Protein AF-A0A6G8AJI9-F1 (afdb_monomer_lite)

Secondary structure (DSSP, 8-state):
-PPPPPPP------HHHHHHHHHHHHHHHHHHHHHHHHHHH-SS-----TTT-HHHHHHHTS-S-------TTSPPPPHHHHIIIIIHHHHTTTGGGPPPTT-HHHHHHHHTT-HHHHHHHHHH-BTTBPP-TTSSS-HHHHHHHHHHHHHHTT--PPPPPPPP-

Foldseek 3Di:
DDDDDDDDDDDDDDPVNVVVVVVCVVVVVVVVVVVVCCVVVVDPPPPPCVPDDVVVVVVVPPPPDDDDDDDPPPPQDALVVCCVPPVCVCQCVCPPVNPHQQALVSLVVVCVVPLVVQLVCQQPPDDPGHHPDPHPHHSLSSSSVSCNRSVSNPDDDDRDDDPDD

pLDDT: mean 81.68, std 16.29, range [46.53, 97.94]

Sequence (165 aa):
MTAPQQQPNHPGKSPQQVLVTGFFALLIPLLAVAALANSFFGGPAYEKDNATSAKAKAVRLQKVGTVELRDANRPLSTGEQVFKAQCSACHATGAAGSPKLGDAAAWGPRIATGFEALVHSALKGKGAMAPQGGGNFNDTEVARGVAYMANAAGAKFAEPEPPAK

Radius of gyration: 42.58 Å; chains: 1; bounding box: 86×44×121 Å

Structure (mmCIF, N/CA/C/O backbone):
data_AF-A0A6G8AJI9-F1
#
_entry.id   AF-A0A6G8AJI9-F1
#
loop_
_atom_site.group_PDB
_atom_site.id
_atom_site.type_symbol
_atom_site.label_atom_id
_atom_site.label_alt_id
_atom_site.label_comp_id
_atom_site.label_asym_id
_atom_site.label_entity_id
_atom_site.label_seq_id
_atom_site.pdbx_PDB_ins_code
_atom_site.Cartn_x
_atom_site.Cartn_y
_atom_site.Cartn_z
_atom_site.occupancy
_atom_site.B_iso_or_equiv
_atom_site.auth_seq_id
_atom_site.auth_comp_id
_atom_site.auth_asym_id
_atom_site.auth_atom_id
_atom_site.pdbx_PDB_model_num
ATOM 1 N N . MET A 1 1 ? 70.169 -26.982 -102.231 1.00 46.53 1 MET A N 1
ATOM 2 C CA . MET A 1 1 ? 70.711 -25.635 -101.954 1.00 46.53 1 MET A CA 1
ATOM 3 C C . MET A 1 1 ? 69.644 -24.892 -101.171 1.00 46.53 1 MET A C 1
ATOM 5 O O . MET A 1 1 ? 68.531 -24.754 -101.656 1.00 46.53 1 MET A O 1
ATOM 9 N N . THR A 1 2 ? 69.928 -24.619 -99.905 1.00 50.28 2 THR A N 1
ATOM 10 C CA . THR A 1 2 ? 68.987 -24.226 -98.846 1.00 50.28 2 THR A CA 1
ATOM 11 C C . THR A 1 2 ? 68.625 -22.740 -98.942 1.00 50.28 2 THR A C 1
ATOM 13 O O . THR A 1 2 ? 69.504 -21.910 -99.151 1.00 50.28 2 THR A O 1
ATOM 16 N N . ALA A 1 3 ? 67.338 -22.407 -98.799 1.00 54.81 3 ALA A N 1
ATOM 17 C CA . ALA A 1 3 ? 66.828 -21.032 -98.822 1.00 54.81 3 ALA A CA 1
ATOM 18 C C . ALA A 1 3 ? 67.213 -20.247 -97.544 1.00 54.81 3 ALA A C 1
ATOM 20 O O . ALA A 1 3 ? 67.298 -20.854 -96.472 1.00 54.81 3 ALA A O 1
ATOM 21 N N . PRO A 1 4 ? 67.420 -18.916 -97.618 1.00 57.34 4 PRO A N 1
ATOM 22 C CA . PRO A 1 4 ? 67.761 -18.101 -96.456 1.00 57.34 4 PRO A CA 1
ATOM 23 C C . PRO A 1 4 ? 66.531 -17.869 -95.566 1.00 57.34 4 PRO A C 1
ATOM 25 O O . PRO A 1 4 ? 65.470 -17.462 -96.032 1.00 57.34 4 PRO A O 1
ATOM 28 N N . GLN A 1 5 ? 66.682 -18.139 -94.269 1.00 54.72 5 GLN A N 1
ATOM 29 C CA . GLN A 1 5 ? 65.671 -17.886 -93.241 1.00 54.72 5 GLN A CA 1
ATOM 30 C C . GLN A 1 5 ? 65.644 -16.391 -92.891 1.00 54.72 5 GLN A C 1
ATOM 32 O O . GLN A 1 5 ? 66.660 -15.814 -92.507 1.00 54.72 5 GLN A O 1
ATOM 37 N N . GLN A 1 6 ? 64.473 -15.772 -93.017 1.00 57.91 6 GLN A N 1
ATOM 38 C CA . GLN A 1 6 ? 64.218 -14.371 -92.692 1.00 57.91 6 GLN A CA 1
ATOM 39 C C . GLN A 1 6 ? 63.918 -14.251 -91.188 1.00 57.91 6 GLN A C 1
ATOM 41 O O . GLN A 1 6 ? 62.968 -14.857 -90.695 1.00 57.91 6 GLN A O 1
ATOM 46 N N . GLN A 1 7 ? 64.730 -13.497 -90.441 1.00 59.22 7 GLN A N 1
ATOM 47 C CA . GLN A 1 7 ? 64.473 -13.221 -89.021 1.00 59.22 7 GLN A CA 1
ATOM 48 C C . GLN A 1 7 ? 63.262 -12.277 -88.866 1.00 59.22 7 GLN A C 1
ATOM 50 O O . GLN A 1 7 ? 63.211 -11.249 -89.548 1.00 59.22 7 GLN A O 1
ATOM 55 N N . PRO A 1 8 ? 62.292 -12.569 -87.978 1.00 52.12 8 PRO A N 1
ATOM 56 C CA . PRO A 1 8 ? 61.195 -11.651 -87.700 1.00 52.12 8 PRO A CA 1
ATOM 57 C C . PRO A 1 8 ? 61.694 -10.443 -86.892 1.00 52.12 8 PRO A C 1
ATOM 59 O O . PRO A 1 8 ? 62.214 -10.574 -85.786 1.00 52.12 8 PRO A O 1
ATOM 62 N N . ASN A 1 9 ? 61.517 -9.248 -87.457 1.00 56.75 9 ASN A N 1
ATOM 63 C CA . ASN A 1 9 ? 61.778 -7.973 -86.795 1.00 56.75 9 ASN A CA 1
ATOM 64 C C . ASN A 1 9 ? 60.761 -7.750 -85.665 1.00 56.75 9 ASN A C 1
ATOM 66 O O . ASN A 1 9 ? 59.580 -7.517 -85.929 1.00 56.75 9 ASN A O 1
ATOM 70 N N . HIS A 1 10 ? 61.205 -7.775 -84.407 1.00 58.59 10 HIS A N 1
ATOM 71 C CA . HIS A 1 10 ? 60.404 -7.264 -83.296 1.00 58.59 10 HIS A CA 1
ATOM 72 C C . HIS A 1 10 ? 60.594 -5.742 -83.186 1.00 58.59 10 HIS A C 1
ATOM 74 O O . HIS A 1 10 ? 61.736 -5.285 -83.117 1.00 58.59 10 HIS A O 1
ATOM 80 N N . PRO A 1 11 ? 59.517 -4.935 -83.142 1.00 62.84 11 PRO A N 1
ATOM 81 C CA . PRO A 1 11 ? 59.633 -3.502 -82.901 1.00 62.84 11 PRO A CA 1
ATOM 82 C C . PRO A 1 11 ? 60.207 -3.275 -81.495 1.00 62.84 11 PRO A C 1
ATOM 84 O O . PRO A 1 11 ? 59.582 -3.614 -80.487 1.00 62.84 11 PRO A O 1
ATOM 87 N N . GLY A 1 12 ? 61.431 -2.745 -81.433 1.00 58.50 12 GLY A N 1
ATOM 88 C CA . GLY A 1 12 ? 62.151 -2.483 -80.192 1.00 58.50 12 GLY A CA 1
ATOM 89 C C . GLY A 1 12 ? 61.436 -1.425 -79.357 1.00 58.50 12 GLY A C 1
ATOM 90 O O . GLY A 1 12 ? 61.497 -0.236 -79.660 1.00 58.50 12 GLY A O 1
ATOM 91 N N . LYS A 1 13 ? 60.750 -1.852 -78.294 1.00 60.50 13 LYS A N 1
ATOM 92 C CA . LYS A 1 13 ? 60.257 -0.944 -77.250 1.00 60.50 13 LYS A CA 1
ATOM 93 C C . LYS A 1 13 ? 61.467 -0.259 -76.609 1.00 60.50 13 LYS A C 1
ATOM 95 O O . LYS A 1 13 ? 62.436 -0.939 -76.271 1.00 60.50 13 LYS A O 1
ATOM 100 N N . SER A 1 14 ? 61.429 1.066 -76.452 1.00 77.00 14 SER A N 1
ATOM 101 C CA . SER A 1 14 ? 62.565 1.799 -75.882 1.00 77.00 14 SER A CA 1
ATOM 102 C C . SER A 1 14 ? 62.830 1.356 -74.430 1.00 77.00 14 SER A C 1
ATOM 104 O O . SER A 1 14 ? 61.888 0.971 -73.728 1.00 77.00 14 SER A O 1
ATOM 106 N N . PRO A 1 15 ? 64.079 1.425 -73.931 1.00 71.81 15 PRO A N 1
ATOM 107 C CA . PRO A 1 15 ? 64.405 1.027 -72.557 1.00 71.81 15 PRO A CA 1
ATOM 108 C C . PRO A 1 15 ? 63.566 1.768 -71.502 1.00 71.81 15 PRO A C 1
ATOM 110 O O . PRO A 1 15 ? 63.128 1.175 -70.517 1.00 71.81 15 PRO A O 1
ATOM 113 N N . GLN A 1 16 ? 63.254 3.045 -71.754 1.00 69.62 16 GLN A N 1
ATOM 114 C CA . GLN A 1 16 ? 62.339 3.837 -70.926 1.00 69.62 16 GLN A CA 1
ATOM 115 C C . GLN A 1 16 ? 60.911 3.282 -70.942 1.00 69.62 16 GLN A C 1
ATOM 117 O O . GLN A 1 16 ? 60.263 3.236 -69.901 1.00 69.62 16 GLN A O 1
ATOM 122 N N . GLN A 1 17 ? 60.417 2.811 -72.086 1.00 68.38 17 GLN A N 1
ATOM 123 C CA . GLN A 1 17 ? 59.067 2.265 -72.198 1.00 68.38 17 GLN A CA 1
ATOM 124 C C . GLN A 1 17 ? 58.921 0.930 -71.452 1.00 68.38 17 GLN A C 1
ATOM 126 O O . GLN A 1 17 ? 57.859 0.660 -70.892 1.00 68.38 17 GLN A O 1
ATOM 131 N N . VAL A 1 18 ? 59.982 0.121 -71.377 1.00 74.75 18 VAL A N 1
ATOM 132 C CA . VAL A 1 18 ? 59.996 -1.118 -70.578 1.00 74.75 18 VAL A CA 1
ATOM 133 C C . VAL A 1 18 ? 59.976 -0.807 -69.077 1.00 74.75 18 VAL A C 1
ATOM 135 O O . VAL A 1 18 ? 59.190 -1.409 -68.347 1.00 74.75 18 VAL A O 1
ATOM 138 N N . LEU A 1 19 ? 60.755 0.182 -68.625 1.00 76.88 19 LEU A N 1
ATOM 139 C CA . LEU A 1 19 ? 60.772 0.616 -67.220 1.00 76.88 19 LEU A CA 1
ATOM 140 C C . LEU A 1 19 ? 59.425 1.197 -66.771 1.00 76.88 19 LEU A C 1
ATOM 142 O O . LEU A 1 19 ? 58.903 0.821 -65.723 1.00 76.88 19 LEU A O 1
ATOM 146 N N . VAL A 1 20 ? 58.832 2.068 -67.590 1.00 77.44 20 VAL A N 1
ATOM 147 C CA . VAL A 1 20 ? 57.528 2.685 -67.308 1.00 77.44 20 VAL A CA 1
ATOM 148 C C . VAL A 1 20 ? 56.421 1.629 -67.276 1.00 77.44 20 VAL A C 1
ATOM 150 O O . VAL A 1 20 ? 55.612 1.611 -66.351 1.00 77.44 20 VAL A O 1
ATOM 153 N N . THR A 1 21 ? 56.418 0.696 -68.232 1.00 77.31 21 THR A N 1
ATOM 154 C CA . THR A 1 21 ? 55.417 -0.383 -68.270 1.00 77.31 21 THR A CA 1
ATOM 155 C C . THR A 1 21 ? 55.553 -1.312 -67.062 1.00 77.31 21 THR A C 1
ATOM 157 O O . THR A 1 21 ? 54.543 -1.682 -66.473 1.00 77.31 21 THR A O 1
ATOM 160 N N . GLY A 1 22 ? 56.779 -1.647 -66.644 1.00 82.00 22 GLY A N 1
ATOM 161 C CA . GLY A 1 22 ? 57.018 -2.463 -65.449 1.00 82.00 22 GLY A CA 1
ATOM 162 C C . GLY A 1 22 ? 56.558 -1.783 -64.156 1.00 82.00 22 GLY A C 1
ATOM 163 O O . GLY A 1 22 ? 55.916 -2.416 -63.321 1.00 82.00 22 GLY A O 1
ATOM 164 N N . PHE A 1 23 ? 56.817 -0.481 -64.014 1.00 84.44 23 PHE A N 1
ATOM 165 C CA . PHE A 1 23 ? 56.401 0.295 -62.845 1.00 84.44 23 PHE A CA 1
ATOM 166 C C . PHE A 1 23 ? 54.876 0.349 -62.703 1.00 84.44 23 PHE A C 1
ATOM 168 O O . PHE A 1 23 ? 54.340 0.032 -61.642 1.00 84.44 23 PHE A O 1
ATOM 175 N N . PHE A 1 24 ? 54.161 0.6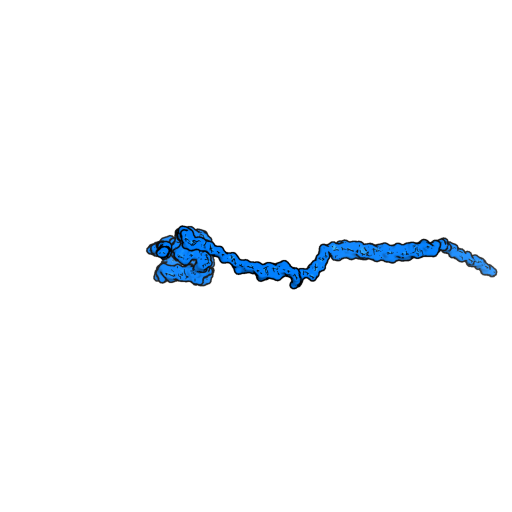69 -63.785 1.00 85.50 24 PHE A N 1
ATOM 176 C CA . PHE A 1 24 ? 52.698 0.695 -63.765 1.00 85.50 24 PHE A CA 1
ATOM 177 C C . PHE A 1 24 ? 52.086 -0.704 -63.618 1.00 85.50 24 PHE A C 1
ATOM 179 O O . PHE A 1 24 ? 51.092 -0.851 -62.909 1.00 85.50 24 PHE A O 1
ATOM 186 N N . ALA A 1 25 ? 52.700 -1.742 -64.196 1.00 85.94 25 ALA A N 1
ATOM 187 C CA . ALA A 1 25 ? 52.242 -3.123 -64.038 1.00 85.94 25 ALA A CA 1
ATOM 188 C C . ALA A 1 25 ? 52.329 -3.635 -62.589 1.00 85.94 25 ALA A C 1
ATOM 190 O O . ALA A 1 25 ? 51.582 -4.540 -62.232 1.00 85.94 25 ALA A O 1
ATOM 191 N N . LEU A 1 26 ? 53.194 -3.054 -61.749 1.00 87.50 26 LEU A N 1
ATOM 192 C CA . LEU A 1 26 ? 53.298 -3.393 -60.324 1.00 87.50 26 LEU A CA 1
ATOM 193 C C . LEU A 1 26 ? 52.503 -2.441 -59.423 1.00 87.50 26 LEU A C 1
ATOM 195 O O . LEU A 1 26 ? 51.894 -2.881 -58.448 1.00 87.50 26 LEU A O 1
ATOM 199 N N . LEU A 1 27 ? 52.458 -1.149 -59.753 1.00 90.81 27 LEU A N 1
ATOM 200 C CA . LEU A 1 27 ? 51.739 -0.165 -58.946 1.00 90.81 27 LEU A CA 1
ATOM 201 C C . LEU A 1 27 ? 50.223 -0.240 -59.088 1.00 90.81 27 LEU A C 1
ATOM 203 O O . LEU A 1 27 ? 49.521 -0.087 -58.092 1.00 90.81 27 LEU A O 1
ATOM 207 N N . ILE A 1 28 ? 49.706 -0.465 -60.298 1.00 90.50 28 ILE A N 1
ATOM 208 C CA . ILE A 1 28 ? 48.257 -0.487 -60.530 1.00 90.50 28 ILE A CA 1
ATOM 209 C C . ILE A 1 28 ? 47.588 -1.619 -59.725 1.00 90.50 28 ILE A C 1
ATOM 211 O O . ILE A 1 28 ? 46.611 -1.331 -59.030 1.00 90.50 28 ILE A O 1
ATOM 215 N N . PRO A 1 29 ? 48.108 -2.865 -59.707 1.00 90.25 29 PRO A N 1
ATOM 216 C CA . PRO A 1 29 ? 47.555 -3.920 -58.858 1.00 90.25 29 PRO A CA 1
ATOM 217 C C . PRO A 1 29 ? 47.679 -3.615 -57.362 1.00 90.25 29 PRO A C 1
ATOM 219 O O . PRO A 1 29 ? 46.738 -3.867 -56.614 1.00 90.25 29 PRO A O 1
ATOM 222 N N . LEU A 1 30 ? 48.803 -3.040 -56.916 1.00 89.81 30 LEU A N 1
ATOM 223 C CA . LEU A 1 30 ? 49.021 -2.706 -55.505 1.00 89.81 30 LEU A CA 1
ATOM 224 C C . LEU A 1 30 ? 48.023 -1.649 -55.009 1.00 89.81 30 LEU A C 1
ATOM 226 O O . LEU A 1 30 ? 47.424 -1.809 -53.945 1.00 89.81 30 LEU A O 1
ATOM 230 N N . LEU A 1 31 ? 47.808 -0.594 -55.798 1.00 90.44 31 LEU A N 1
ATOM 231 C CA . LEU A 1 31 ? 46.832 0.447 -55.486 1.00 90.44 31 LEU A CA 1
ATOM 232 C C . LEU A 1 31 ? 45.397 -0.087 -55.548 1.00 90.44 31 LEU A C 1
ATOM 234 O O . LEU A 1 31 ? 44.589 0.261 -54.689 1.00 90.44 31 LEU A O 1
ATOM 238 N N . ALA A 1 32 ? 45.086 -0.968 -56.505 1.00 88.31 32 ALA A N 1
ATOM 239 C CA . ALA A 1 32 ? 43.775 -1.606 -56.594 1.00 88.31 32 ALA A CA 1
ATOM 240 C C . ALA A 1 32 ? 43.471 -2.466 -55.355 1.00 88.31 32 ALA A C 1
ATOM 242 O O . ALA A 1 32 ? 42.386 -2.355 -54.787 1.00 88.31 32 ALA A O 1
ATOM 243 N N . VAL A 1 33 ? 44.434 -3.267 -54.883 1.00 86.19 33 VAL A N 1
ATOM 244 C CA . VAL A 1 33 ? 44.286 -4.073 -53.658 1.00 86.19 33 VAL A CA 1
ATOM 245 C C . VAL A 1 33 ? 44.144 -3.186 -52.420 1.00 86.19 33 VAL A C 1
ATOM 247 O O . VAL A 1 33 ? 43.286 -3.456 -51.583 1.00 86.19 33 VAL A O 1
ATOM 250 N N . ALA A 1 34 ? 44.922 -2.105 -52.307 1.00 83.56 34 ALA A N 1
ATOM 251 C CA . ALA A 1 34 ? 44.818 -1.167 -51.188 1.00 83.56 34 ALA A CA 1
ATOM 252 C C . ALA A 1 34 ? 43.455 -0.446 -51.151 1.00 83.56 34 ALA A C 1
ATOM 254 O O . ALA A 1 34 ? 42.836 -0.351 -50.092 1.00 83.56 34 ALA A O 1
ATOM 255 N N . ALA A 1 35 ? 42.947 0.006 -52.301 1.00 81.00 35 ALA A N 1
ATOM 256 C CA . ALA A 1 35 ? 41.630 0.636 -52.409 1.00 81.00 35 ALA A CA 1
ATOM 257 C C . ALA A 1 35 ? 40.492 -0.341 -52.075 1.00 81.00 35 ALA A C 1
ATOM 259 O O . ALA A 1 35 ? 39.532 0.018 -51.386 1.00 81.00 35 ALA A O 1
ATOM 260 N N . LEU A 1 36 ? 40.623 -1.597 -52.510 1.00 80.00 36 LEU A N 1
ATOM 261 C CA . LEU A 1 36 ? 39.682 -2.661 -52.182 1.00 80.00 36 LEU A CA 1
ATOM 262 C C . LEU A 1 36 ? 39.704 -2.967 -50.680 1.00 80.00 36 LEU A C 1
ATOM 264 O O . LEU A 1 36 ? 38.655 -3.029 -50.045 1.00 80.00 36 LEU A O 1
ATOM 268 N N . ALA A 1 37 ? 40.895 -3.071 -50.088 1.00 79.12 37 ALA A N 1
ATOM 269 C CA . ALA A 1 37 ? 41.048 -3.281 -48.657 1.00 79.12 37 ALA A CA 1
ATOM 270 C C . ALA A 1 37 ? 40.425 -2.133 -47.847 1.00 79.12 37 ALA A C 1
ATOM 272 O O . ALA A 1 37 ? 39.721 -2.388 -46.879 1.00 79.12 37 ALA A O 1
ATOM 273 N N . ASN A 1 38 ? 40.577 -0.880 -48.277 1.00 72.81 38 ASN A N 1
ATOM 274 C CA . ASN A 1 38 ? 39.924 0.252 -47.615 1.00 72.81 38 ASN A CA 1
ATOM 275 C C . ASN A 1 38 ? 38.393 0.231 -47.767 1.00 72.81 38 ASN A C 1
ATOM 277 O O . ASN A 1 38 ? 37.686 0.704 -46.886 1.00 72.81 38 ASN A O 1
ATOM 281 N N . SER A 1 39 ? 37.876 -0.343 -48.855 1.00 74.00 39 SER A N 1
ATOM 282 C CA . SER A 1 39 ? 36.433 -0.451 -49.105 1.00 74.00 39 SER A CA 1
ATOM 283 C C . SER A 1 39 ? 35.764 -1.567 -48.289 1.00 74.00 39 SER A C 1
ATOM 285 O O . SER A 1 39 ? 34.591 -1.447 -47.951 1.00 74.00 39 SER A O 1
ATOM 287 N N . PHE A 1 40 ? 36.498 -2.636 -47.949 1.00 69.12 40 PHE A N 1
ATOM 288 C CA . PHE A 1 40 ? 35.976 -3.770 -47.167 1.00 69.12 40 PHE A CA 1
ATOM 289 C C . PHE A 1 40 ? 36.404 -3.779 -45.692 1.00 69.12 40 PHE A C 1
ATOM 291 O O . PHE A 1 40 ? 35.666 -4.280 -44.849 1.00 69.12 40 PHE A O 1
ATOM 298 N N . PHE A 1 41 ? 37.573 -3.225 -45.365 1.00 64.31 41 PHE A N 1
ATOM 299 C CA . PHE A 1 41 ? 38.126 -3.178 -44.005 1.00 64.31 41 PHE A CA 1
ATOM 300 C C . PHE A 1 41 ? 38.131 -1.764 -43.400 1.00 64.31 41 PHE A C 1
ATOM 302 O O . PHE A 1 41 ? 38.392 -1.622 -42.209 1.00 64.31 41 PHE A O 1
ATOM 309 N N . GLY A 1 42 ? 37.808 -0.722 -44.175 1.00 52.59 42 GLY A N 1
ATOM 310 C CA . GLY A 1 42 ? 37.704 0.671 -43.719 1.00 52.59 42 GLY A CA 1
ATOM 311 C C . GLY A 1 42 ? 36.358 1.024 -43.080 1.00 52.59 42 GLY A C 1
ATOM 312 O O . GLY A 1 42 ? 35.805 2.089 -43.349 1.00 52.59 42 GLY A O 1
ATOM 313 N N . GLY A 1 43 ? 35.827 0.148 -42.223 1.00 59.28 43 GLY A N 1
ATOM 314 C CA . GLY A 1 43 ? 34.909 0.601 -41.174 1.00 59.28 43 GLY A CA 1
ATOM 315 C C . GLY A 1 43 ? 35.649 1.556 -40.224 1.00 59.28 43 GLY A C 1
ATOM 316 O O . GLY A 1 43 ? 36.885 1.537 -40.210 1.00 59.28 43 GLY A O 1
ATOM 317 N N . PRO A 1 44 ? 34.944 2.410 -39.454 1.00 50.38 44 PRO A N 1
ATOM 318 C CA . PRO A 1 44 ? 35.594 3.347 -38.540 1.00 50.38 44 PRO A CA 1
ATOM 319 C C . PRO A 1 44 ? 36.605 2.582 -37.695 1.00 50.38 44 PRO A C 1
ATOM 321 O O . PRO A 1 44 ? 36.294 1.477 -37.245 1.00 50.38 44 PRO A O 1
ATOM 324 N N . ALA A 1 45 ? 37.809 3.154 -37.580 1.00 54.16 45 ALA A N 1
ATOM 325 C CA . ALA A 1 45 ? 38.951 2.609 -36.863 1.00 54.16 45 ALA A CA 1
ATOM 326 C C . ALA A 1 45 ? 38.495 1.665 -35.749 1.00 54.16 45 ALA A C 1
ATOM 328 O O . ALA A 1 45 ? 37.727 2.066 -34.875 1.00 54.16 45 ALA A O 1
ATOM 329 N N . TYR A 1 46 ? 38.931 0.408 -35.818 1.00 48.25 46 TYR A N 1
ATOM 330 C CA . TYR A 1 46 ? 38.792 -0.541 -34.725 1.00 48.25 46 TYR A CA 1
ATOM 331 C C . TYR A 1 46 ? 39.485 0.068 -33.495 1.00 48.25 46 TYR A C 1
ATOM 333 O O . TYR A 1 46 ? 40.695 -0.064 -33.312 1.00 48.25 46 TYR A O 1
ATOM 341 N N . GLU A 1 47 ? 38.702 0.822 -32.721 1.00 50.31 47 GLU A N 1
ATOM 342 C CA . GLU A 1 47 ? 39.076 1.483 -31.480 1.00 50.31 47 GLU A CA 1
ATOM 343 C C . GLU A 1 47 ? 39.288 0.377 -30.456 1.00 50.31 47 GLU A C 1
ATOM 345 O O . GLU A 1 47 ? 38.359 -0.216 -29.899 1.00 50.31 47 GLU A O 1
ATOM 350 N N . LYS A 1 48 ? 40.557 0.029 -30.287 1.00 48.97 48 LYS A N 1
ATOM 351 C CA . LYS A 1 48 ? 41.031 -1.064 -29.453 1.00 48.97 48 LYS A CA 1
ATOM 352 C C . LYS A 1 48 ? 41.146 -0.587 -28.005 1.00 48.97 48 LYS A C 1
ATOM 354 O O . LYS A 1 48 ? 42.167 -0.787 -27.361 1.00 48.97 48 LYS A O 1
ATOM 359 N N . ASP A 1 49 ? 40.081 0.025 -27.490 1.00 49.84 49 ASP A N 1
ATOM 360 C CA . ASP A 1 49 ? 40.107 0.758 -26.220 1.00 49.84 49 ASP A CA 1
ATOM 361 C C . ASP A 1 49 ? 38.902 0.390 -25.331 1.00 49.84 49 ASP A C 1
ATOM 363 O O . ASP A 1 49 ? 38.435 1.177 -24.506 1.00 49.84 49 ASP A O 1
ATOM 367 N N . ASN A 1 50 ? 38.375 -0.832 -25.451 1.00 52.84 50 ASN A N 1
ATOM 368 C CA . ASN A 1 50 ? 37.249 -1.296 -24.629 1.00 52.84 50 ASN A CA 1
ATOM 369 C C . ASN A 1 50 ? 37.646 -1.980 -23.305 1.00 52.84 50 ASN A C 1
ATOM 371 O O . ASN A 1 50 ? 36.789 -2.571 -22.652 1.00 52.84 50 ASN A O 1
ATOM 375 N N . ALA A 1 51 ? 38.896 -1.847 -22.849 1.00 53.00 51 ALA A N 1
ATOM 376 C CA . ALA A 1 51 ? 39.321 -2.374 -21.543 1.00 53.00 51 ALA A CA 1
ATOM 377 C C . ALA A 1 51 ? 39.869 -1.318 -20.561 1.00 53.00 51 ALA A C 1
ATOM 379 O O . ALA A 1 51 ? 39.969 -1.597 -19.365 1.00 53.00 51 ALA A O 1
ATOM 380 N N . THR A 1 52 ? 40.170 -0.092 -21.011 1.00 57.69 52 THR A N 1
ATOM 381 C CA . THR A 1 52 ? 40.871 0.892 -20.157 1.00 57.69 52 THR A CA 1
ATOM 382 C C . THR A 1 52 ? 40.455 2.345 -20.367 1.00 57.69 52 THR A C 1
ATOM 384 O O . THR A 1 52 ? 41.151 3.251 -19.912 1.00 57.69 52 THR A O 1
ATOM 387 N N . SER A 1 53 ? 39.314 2.616 -21.000 1.00 60.22 53 SER A N 1
ATOM 388 C CA . SER A 1 53 ? 38.828 3.992 -21.090 1.00 60.22 53 SER A CA 1
ATOM 389 C C . SER A 1 53 ? 38.381 4.479 -19.705 1.00 60.22 53 SER A C 1
ATOM 391 O O . SER A 1 53 ? 37.594 3.839 -19.003 1.00 60.22 53 SER A O 1
ATOM 393 N N . ALA A 1 54 ? 38.877 5.646 -19.290 1.00 61.19 54 ALA A N 1
ATOM 394 C CA . ALA A 1 54 ? 38.505 6.310 -18.037 1.00 61.19 54 ALA A CA 1
ATOM 395 C C . ALA A 1 54 ? 36.976 6.463 -17.863 1.00 61.19 54 ALA A C 1
ATOM 397 O O . ALA A 1 54 ? 36.479 6.503 -16.738 1.00 61.19 54 ALA A O 1
ATOM 398 N N . LYS A 1 55 ? 36.216 6.438 -18.970 1.00 58.53 55 LYS A N 1
ATOM 399 C CA . LYS A 1 55 ? 34.748 6.353 -18.993 1.00 58.53 55 LYS A CA 1
ATOM 400 C C . LYS A 1 55 ? 34.193 5.080 -18.338 1.00 58.53 55 LYS A C 1
ATOM 402 O O . LYS A 1 55 ? 33.244 5.181 -17.568 1.00 58.53 55 LYS A O 1
ATOM 407 N N . ALA A 1 56 ? 34.782 3.904 -18.567 1.00 59.75 56 ALA A N 1
ATOM 408 C CA . ALA A 1 56 ? 34.309 2.652 -17.965 1.00 59.75 56 ALA A CA 1
ATOM 409 C C . ALA A 1 56 ? 34.501 2.634 -16.437 1.00 59.75 56 ALA A C 1
ATOM 411 O O . ALA A 1 56 ? 33.652 2.124 -15.705 1.00 59.75 56 ALA A O 1
ATOM 412 N N . LYS A 1 57 ? 35.577 3.259 -15.939 1.00 62.56 57 LYS A N 1
ATOM 413 C CA . LYS A 1 57 ? 35.814 3.445 -14.497 1.00 62.56 57 LYS A CA 1
ATOM 414 C C . LYS A 1 57 ? 34.881 4.502 -13.894 1.00 62.56 57 LYS A C 1
ATOM 416 O O . LYS A 1 57 ? 34.333 4.282 -12.818 1.00 62.56 57 LYS A O 1
ATOM 421 N N . ALA A 1 58 ? 34.623 5.597 -14.611 1.00 62.75 58 ALA A N 1
ATOM 422 C CA . ALA A 1 58 ? 33.708 6.654 -14.174 1.00 62.75 58 ALA A CA 1
ATOM 423 C C . ALA A 1 58 ? 32.241 6.194 -14.067 1.00 62.75 58 ALA A C 1
ATOM 425 O O . ALA A 1 58 ? 31.511 6.696 -13.216 1.00 62.75 58 ALA A O 1
ATOM 426 N N . VAL A 1 59 ? 31.817 5.213 -14.875 1.00 64.81 59 VAL A N 1
ATOM 427 C CA . VAL A 1 59 ? 30.480 4.593 -14.780 1.00 64.81 59 VAL A CA 1
ATOM 428 C C . VAL A 1 59 ? 30.342 3.713 -13.531 1.00 64.81 59 VAL A C 1
ATOM 430 O O . VAL A 1 59 ? 29.266 3.651 -12.943 1.00 64.81 59 VAL A O 1
ATOM 433 N N . ARG A 1 60 ? 31.422 3.061 -13.075 1.00 64.69 60 ARG A N 1
ATOM 434 C CA . ARG A 1 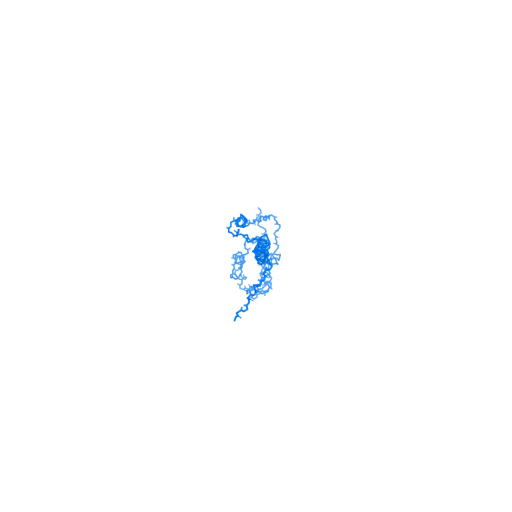60 ? 31.410 2.209 -11.868 1.00 64.69 60 ARG A CA 1
ATOM 435 C C . ARG A 1 60 ? 31.549 2.987 -10.555 1.00 64.69 60 ARG A C 1
ATOM 437 O O . ARG A 1 60 ? 31.198 2.446 -9.515 1.00 64.69 60 ARG A O 1
ATOM 444 N N . LEU A 1 61 ? 32.029 4.232 -10.603 1.00 64.62 61 LEU A N 1
ATOM 445 C CA . LEU A 1 61 ? 32.107 5.146 -9.453 1.00 64.62 61 LEU A CA 1
ATOM 446 C C . LEU A 1 61 ? 30.907 6.106 -9.351 1.00 64.62 61 LEU A C 1
ATOM 448 O O . LEU A 1 61 ? 30.902 6.988 -8.492 1.00 64.62 61 LEU A O 1
ATOM 452 N N . GLN A 1 62 ? 29.885 5.959 -10.201 1.00 67.00 62 GLN A N 1
ATOM 453 C CA . GLN A 1 62 ? 28.644 6.714 -10.033 1.00 67.00 62 GLN A CA 1
ATOM 454 C C . GLN A 1 62 ? 28.028 6.378 -8.670 1.00 67.00 62 GLN A C 1
ATOM 456 O O . GLN A 1 62 ? 27.957 5.215 -8.270 1.00 67.00 62 GLN A O 1
ATOM 461 N N . LYS A 1 63 ? 27.587 7.409 -7.947 1.00 65.62 63 LYS A N 1
ATOM 462 C CA . LYS A 1 63 ? 26.960 7.266 -6.635 1.00 65.62 63 LYS A CA 1
ATOM 463 C C . LYS A 1 63 ? 25.679 6.438 -6.778 1.00 65.62 63 LYS A C 1
ATOM 465 O O . LYS A 1 63 ? 24.677 6.921 -7.296 1.00 65.62 63 LYS A O 1
ATOM 470 N N . VAL A 1 64 ? 25.724 5.189 -6.316 1.00 66.19 64 VAL A N 1
ATOM 471 C CA . VAL A 1 64 ? 24.598 4.241 -6.274 1.00 66.19 64 VAL A CA 1
ATOM 472 C C . VAL A 1 64 ? 23.607 4.621 -5.170 1.00 66.19 64 VAL A C 1
ATOM 474 O O . VAL A 1 64 ? 23.409 3.895 -4.206 1.00 66.19 64 VAL A O 1
ATOM 477 N N . GLY A 1 65 ? 23.026 5.812 -5.259 1.00 66.38 65 GLY A N 1
ATOM 478 C CA . GLY A 1 65 ? 22.008 6.246 -4.311 1.00 66.38 65 GLY A CA 1
ATOM 479 C C . GLY A 1 65 ? 22.032 7.742 -4.076 1.00 66.38 65 GLY A C 1
ATOM 480 O O . GLY A 1 65 ? 22.887 8.278 -3.366 1.00 66.38 65 GLY A O 1
ATOM 481 N N . THR A 1 66 ? 21.043 8.419 -4.640 1.00 63.25 66 THR A N 1
ATOM 482 C CA . THR A 1 66 ? 20.556 9.681 -4.098 1.00 63.25 66 THR A CA 1
ATOM 483 C C . THR A 1 66 ? 19.621 9.336 -2.946 1.00 63.25 66 THR A C 1
ATOM 485 O O . THR A 1 66 ? 18.567 8.742 -3.156 1.00 63.25 66 THR A O 1
ATOM 488 N N . VAL A 1 67 ? 20.024 9.660 -1.719 1.00 61.84 67 VAL A N 1
ATOM 489 C CA . VAL A 1 67 ? 19.103 9.650 -0.581 1.00 61.84 67 VAL A CA 1
ATOM 490 C C . VAL A 1 67 ? 18.309 10.948 -0.641 1.00 61.84 67 VAL A C 1
ATOM 492 O O . VAL A 1 67 ? 18.858 12.029 -0.437 1.00 61.84 67 VAL A O 1
ATOM 495 N N . GLU A 1 68 ? 17.033 10.860 -1.006 1.00 67.25 68 GLU A N 1
ATOM 496 C CA . GLU A 1 68 ? 16.127 11.996 -0.871 1.00 67.25 68 GLU A CA 1
ATOM 497 C C . GLU A 1 68 ? 15.713 12.108 0.594 1.00 67.25 68 GLU A C 1
ATOM 499 O O . GLU A 1 68 ? 15.017 11.245 1.131 1.00 67.25 68 GLU A O 1
ATOM 504 N N . LEU A 1 69 ? 16.152 13.178 1.253 1.00 60.19 69 LEU A N 1
ATOM 505 C CA . LEU A 1 69 ? 15.632 13.553 2.561 1.00 60.19 69 LEU A CA 1
ATOM 506 C C . LEU A 1 69 ? 14.245 14.155 2.341 1.00 60.19 69 LEU A C 1
ATOM 508 O O . LEU A 1 69 ? 14.115 15.305 1.923 1.00 60.19 69 LEU A O 1
ATOM 512 N N . ARG A 1 70 ? 13.199 13.358 2.573 1.00 69.19 70 ARG A N 1
ATOM 513 C CA . ARG A 1 70 ? 11.830 13.879 2.599 1.00 69.19 70 ARG A CA 1
ATOM 514 C C . ARG A 1 70 ? 11.659 14.769 3.827 1.00 69.19 70 ARG A C 1
ATOM 516 O O . ARG A 1 70 ? 12.148 14.432 4.904 1.00 69.19 70 ARG A O 1
ATOM 523 N N . ASP A 1 71 ? 10.935 15.874 3.665 1.00 71.38 71 ASP A N 1
ATOM 524 C CA . ASP A 1 71 ? 10.553 16.731 4.786 1.00 71.38 71 ASP A CA 1
ATOM 525 C C . ASP A 1 71 ? 9.722 15.920 5.791 1.00 71.38 71 ASP A C 1
ATOM 527 O O . ASP A 1 71 ? 8.602 15.498 5.492 1.00 71.38 71 ASP A O 1
ATOM 531 N N . ALA A 1 72 ? 10.283 15.694 6.979 1.00 69.94 72 ALA A N 1
ATOM 532 C CA . ALA A 1 72 ? 9.622 14.982 8.068 1.00 69.94 72 ALA A CA 1
ATOM 533 C C . ALA A 1 72 ? 8.375 15.721 8.587 1.00 69.94 72 ALA A C 1
ATOM 535 O O . ALA A 1 72 ? 7.539 15.119 9.255 1.00 69.94 72 ALA A O 1
ATOM 536 N N . ASN A 1 73 ? 8.239 17.012 8.279 1.00 73.12 73 ASN A N 1
ATOM 537 C CA . ASN A 1 73 ? 7.159 17.874 8.741 1.00 73.12 73 ASN A CA 1
ATOM 538 C C . ASN A 1 73 ? 6.057 18.066 7.681 1.00 73.12 73 ASN A C 1
ATOM 540 O O . ASN A 1 73 ? 5.149 18.878 7.882 1.00 73.12 73 ASN A O 1
ATOM 544 N N . ARG A 1 74 ? 6.101 17.329 6.558 1.00 83.00 74 ARG A N 1
ATOM 545 C CA . ARG A 1 74 ? 4.998 17.329 5.586 1.00 83.00 74 ARG A CA 1
ATOM 546 C C . ARG A 1 74 ? 3.707 16.800 6.233 1.00 83.00 74 ARG A C 1
ATOM 548 O O . ARG A 1 74 ? 3.775 15.896 7.069 1.00 83.00 74 ARG A O 1
ATOM 555 N N . PRO A 1 75 ? 2.524 17.291 5.822 1.00 84.88 75 PRO A N 1
ATOM 556 C CA . PRO A 1 75 ? 1.261 16.701 6.250 1.00 84.88 75 PRO A CA 1
ATOM 557 C C . PRO A 1 75 ? 1.228 15.199 5.943 1.00 84.88 75 PRO A C 1
ATOM 559 O O . PRO A 1 75 ? 1.552 14.791 4.823 1.00 84.88 75 PRO A O 1
ATOM 562 N N . LEU A 1 76 ? 0.845 14.382 6.932 1.00 88.38 76 LEU A N 1
ATOM 563 C CA . LEU A 1 76 ? 0.711 12.941 6.726 1.00 88.38 76 LEU A CA 1
ATOM 564 C C . LEU A 1 76 ? -0.423 12.658 5.743 1.00 88.38 76 LEU A C 1
ATOM 566 O O . LEU A 1 76 ? -1.532 13.181 5.883 1.00 88.38 76 LEU A O 1
ATOM 570 N N . SER A 1 77 ? -0.149 11.769 4.798 1.00 91.62 77 SER A N 1
ATOM 571 C CA . SER A 1 77 ? -1.138 11.283 3.845 1.00 91.62 77 SER A CA 1
ATOM 572 C C . SER A 1 77 ? -2.227 10.489 4.573 1.00 91.62 77 SER A C 1
ATOM 574 O O . SER A 1 77 ? -2.002 9.887 5.629 1.00 91.62 77 SER A O 1
ATOM 576 N N . THR A 1 78 ? -3.431 10.505 4.015 1.00 94.06 78 THR A N 1
ATOM 577 C CA . THR A 1 78 ? -4.552 9.682 4.497 1.00 94.06 78 THR A CA 1
ATOM 578 C C . THR A 1 78 ? -4.353 8.218 4.114 1.00 94.06 78 THR A C 1
ATOM 580 O O . THR A 1 78 ? -3.664 7.918 3.132 1.00 94.06 78 THR A O 1
ATOM 583 N N . GLY A 1 79 ? -5.003 7.298 4.829 1.00 94.50 79 GLY A N 1
ATOM 584 C CA . GLY A 1 79 ? -4.953 5.873 4.489 1.00 94.50 79 GLY A CA 1
ATOM 585 C C . GLY A 1 79 ? -5.383 5.556 3.051 1.00 94.50 79 GLY A C 1
ATOM 586 O O . GLY A 1 79 ? -4.767 4.725 2.385 1.00 94.50 79 GLY A O 1
ATOM 587 N N . GLU A 1 80 ? -6.374 6.277 2.519 1.00 95.69 80 GLU A N 1
ATOM 588 C CA . GLU A 1 80 ? -6.814 6.121 1.129 1.00 95.69 80 GLU A CA 1
ATOM 589 C C . GLU A 1 80 ? -5.743 6.565 0.118 1.00 95.69 80 GLU A C 1
ATOM 591 O O . GLU A 1 80 ? -5.526 5.900 -0.898 1.00 95.69 80 GLU A O 1
ATOM 596 N N . GLN A 1 81 ? -5.050 7.677 0.384 1.00 95.88 81 GLN A N 1
ATOM 597 C CA . GLN A 1 81 ? -3.963 8.157 -0.479 1.00 95.88 81 GLN A CA 1
ATOM 598 C C . GLN A 1 81 ? -2.805 7.158 -0.517 1.00 95.88 81 GLN A C 1
ATOM 600 O O . GLN A 1 81 ? -2.293 6.852 -1.595 1.00 95.88 81 GLN A O 1
ATOM 605 N N . VAL A 1 82 ? -2.440 6.609 0.643 1.00 95.69 82 VAL A N 1
ATOM 606 C CA . VAL A 1 82 ? -1.405 5.573 0.762 1.00 95.69 82 VAL A CA 1
ATOM 607 C C . VAL A 1 82 ? -1.824 4.314 0.007 1.00 95.69 82 VAL A C 1
ATOM 609 O O . VAL A 1 82 ? -1.053 3.790 -0.801 1.00 95.69 82 VAL A O 1
ATOM 612 N N . PHE A 1 83 ? -3.075 3.875 0.185 1.00 96.38 83 PHE A N 1
ATOM 613 C CA . PHE A 1 83 ? -3.619 2.734 -0.542 1.00 96.38 83 PHE A CA 1
ATOM 614 C C . PHE A 1 83 ? -3.503 2.927 -2.054 1.00 96.38 83 PHE A C 1
ATOM 616 O O . PHE A 1 83 ? -2.952 2.069 -2.743 1.00 96.38 83 PHE A O 1
ATOM 623 N N . LYS A 1 84 ? -3.977 4.063 -2.576 1.00 96.62 84 LYS A N 1
ATOM 624 C CA . LYS A 1 84 ? -3.943 4.361 -4.013 1.00 96.62 84 LYS A CA 1
ATOM 625 C C . LYS A 1 84 ? -2.521 4.352 -4.564 1.00 96.62 84 LYS A C 1
ATOM 627 O O . LYS A 1 84 ? -2.300 3.764 -5.619 1.00 96.62 84 LYS A O 1
ATOM 632 N N . ALA A 1 85 ? -1.583 4.964 -3.848 1.00 94.81 85 ALA A N 1
ATOM 633 C CA . ALA A 1 85 ? -0.219 5.159 -4.318 1.00 94.81 85 ALA A CA 1
ATOM 634 C C . ALA A 1 85 ? 0.675 3.914 -4.207 1.00 94.81 85 ALA A C 1
ATOM 636 O O . ALA A 1 85 ? 1.573 3.756 -5.031 1.00 94.81 85 ALA A O 1
ATOM 637 N N . GLN A 1 86 ? 0.466 3.048 -3.208 1.00 93.94 86 GLN A N 1
ATOM 638 C CA . GLN A 1 86 ? 1.398 1.948 -2.922 1.00 93.94 86 GLN A CA 1
ATOM 639 C C . GLN A 1 86 ? 0.734 0.569 -2.790 1.00 93.94 86 GLN A C 1
ATOM 641 O O . GLN A 1 86 ? 1.308 -0.428 -3.224 1.00 93.94 86 GLN A O 1
ATOM 646 N N . CYS A 1 87 ? -0.473 0.478 -2.231 1.00 95.62 87 CYS A N 1
ATOM 647 C CA . CYS A 1 87 ? -1.089 -0.817 -1.908 1.00 95.62 87 CYS A CA 1
ATOM 648 C C . CYS A 1 87 ? -1.991 -1.361 -3.033 1.00 95.62 87 CYS A C 1
ATOM 650 O O . CYS A 1 87 ? -2.187 -2.574 -3.159 1.00 95.62 87 CYS A O 1
ATOM 652 N N . SER A 1 88 ? -2.554 -0.466 -3.846 1.00 96.88 88 SER A N 1
ATOM 653 C CA . SER A 1 88 ? -3.589 -0.756 -4.843 1.00 96.88 88 SER A CA 1
ATOM 654 C C . SER A 1 88 ? -3.125 -1.730 -5.926 1.00 96.88 88 SER A C 1
ATOM 656 O O . SER A 1 88 ? -3.916 -2.565 -6.360 1.00 96.88 88 SER A O 1
ATOM 658 N N . ALA A 1 89 ? -1.840 -1.689 -6.295 1.00 94.81 89 ALA A N 1
ATOM 659 C CA . ALA A 1 89 ? -1.255 -2.536 -7.333 1.00 94.81 89 ALA A CA 1
ATOM 660 C C . ALA A 1 89 ? -1.530 -4.032 -7.116 1.00 94.81 89 ALA A C 1
ATOM 662 O O . ALA A 1 89 ? -1.776 -4.759 -8.077 1.00 94.81 89 ALA A O 1
ATOM 663 N N . CYS A 1 90 ? -1.546 -4.478 -5.856 1.00 97.38 90 CYS A N 1
ATOM 664 C CA . CYS A 1 90 ? -1.876 -5.858 -5.518 1.00 97.38 90 CYS A CA 1
ATOM 665 C C . CYS A 1 90 ? -3.295 -5.977 -4.959 1.00 97.38 90 CYS A C 1
ATOM 667 O O . CYS A 1 90 ? -4.097 -6.777 -5.440 1.00 97.38 90 CYS A O 1
ATOM 669 N N . HIS A 1 91 ? -3.640 -5.146 -3.977 1.00 97.81 91 HIS A N 1
ATOM 670 C CA . HIS A 1 91 ? -4.857 -5.332 -3.193 1.00 97.81 91 HIS A CA 1
ATOM 671 C C . HIS A 1 91 ? -6.140 -4.840 -3.873 1.00 97.81 91 HIS A C 1
ATOM 673 O O . HIS A 1 91 ? -7.227 -5.169 -3.404 1.00 97.81 91 HIS A O 1
ATOM 679 N N . ALA A 1 92 ? -6.070 -4.084 -4.974 1.00 96.94 92 ALA A N 1
ATOM 680 C CA . ALA A 1 92 ? -7.279 -3.722 -5.720 1.00 96.94 92 ALA A CA 1
ATOM 681 C C . ALA A 1 92 ? -7.882 -4.934 -6.451 1.00 96.94 92 ALA A C 1
ATOM 683 O O . ALA A 1 92 ? -9.102 -5.084 -6.516 1.00 96.94 92 ALA A O 1
ATOM 684 N N . THR A 1 93 ? -7.032 -5.814 -6.984 1.00 96.12 93 THR A N 1
ATOM 685 C CA . THR A 1 93 ? -7.446 -6.975 -7.788 1.00 96.12 93 THR A CA 1
ATOM 686 C C . THR A 1 93 ? -7.260 -8.307 -7.068 1.00 96.12 93 THR A C 1
ATOM 688 O O . THR A 1 93 ? -7.869 -9.293 -7.474 1.00 96.12 93 THR A O 1
ATOM 691 N N . GLY A 1 94 ? -6.465 -8.344 -5.996 1.00 95.06 94 GLY A N 1
ATOM 692 C CA . GLY A 1 94 ? -6.054 -9.583 -5.336 1.00 95.06 94 GLY A CA 1
ATOM 693 C C . GLY A 1 94 ? -4.842 -10.243 -6.003 1.00 95.06 94 GLY A C 1
ATOM 694 O O . GLY A 1 94 ? -4.660 -11.459 -5.910 1.00 95.06 94 GLY A O 1
ATOM 695 N N . ALA A 1 95 ? -4.005 -9.465 -6.701 1.00 94.62 95 ALA A N 1
ATOM 696 C CA . ALA A 1 95 ? -2.834 -9.991 -7.398 1.00 94.62 95 ALA A CA 1
ATOM 697 C C . ALA A 1 95 ? -1.901 -10.740 -6.432 1.00 94.62 95 ALA A C 1
ATOM 699 O O . ALA A 1 95 ? -1.797 -10.383 -5.254 1.00 94.62 95 ALA A O 1
ATOM 700 N N . ALA A 1 96 ? -1.252 -11.796 -6.932 1.00 92.31 96 ALA A N 1
ATOM 701 C CA . ALA A 1 96 ? -0.390 -12.693 -6.155 1.00 92.31 96 ALA A CA 1
ATOM 702 C C . ALA A 1 96 ? -1.059 -13.297 -4.895 1.00 92.31 96 ALA A C 1
ATOM 704 O O . ALA A 1 96 ? -0.376 -13.626 -3.927 1.00 92.31 96 ALA A O 1
ATOM 705 N N . GLY A 1 97 ? -2.393 -13.434 -4.889 1.00 93.25 97 GLY A N 1
ATOM 706 C CA . GLY A 1 97 ? -3.145 -13.945 -3.737 1.00 93.25 97 GLY A CA 1
ATOM 707 C C . GLY A 1 97 ? -3.275 -12.939 -2.590 1.00 93.25 97 GLY A C 1
ATOM 708 O O . GLY A 1 97 ? -3.519 -13.328 -1.446 1.00 93.25 97 GLY A O 1
ATOM 709 N N . SER A 1 98 ? -3.079 -11.647 -2.868 1.00 96.31 98 SER A N 1
ATOM 710 C CA . SER A 1 98 ? -3.270 -10.596 -1.869 1.00 96.31 98 SER A CA 1
ATOM 711 C C . SER A 1 98 ? -4.751 -10.472 -1.470 1.00 96.31 98 SER A C 1
ATOM 713 O O . SER A 1 98 ? -5.639 -10.665 -2.302 1.00 96.31 98 SER A O 1
ATOM 715 N N . PRO A 1 99 ? -5.058 -10.165 -0.195 1.00 96.88 99 PRO A N 1
ATOM 716 C CA . PRO A 1 99 ? -6.436 -9.972 0.241 1.00 96.88 99 PRO A CA 1
ATOM 717 C C . PRO A 1 99 ? -7.015 -8.720 -0.424 1.00 96.88 99 PRO A C 1
ATOM 719 O O . PRO A 1 99 ? -6.517 -7.610 -0.210 1.00 96.88 99 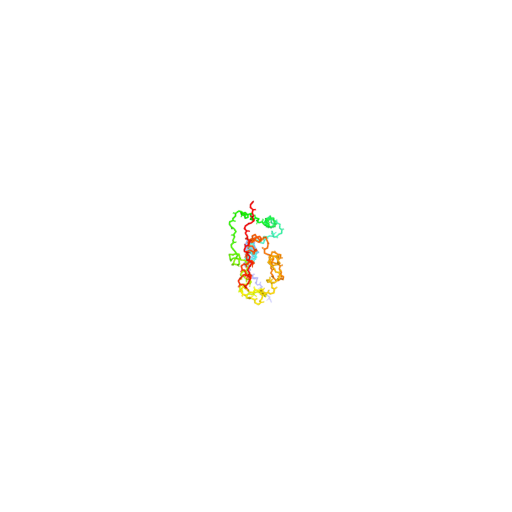PRO A O 1
ATOM 722 N N . LYS A 1 100 ? -8.057 -8.899 -1.237 1.00 97.81 100 LYS A N 1
ATOM 723 C CA . LYS A 1 100 ? -8.670 -7.808 -1.996 1.00 97.81 100 LYS A CA 1
ATOM 724 C C . LYS A 1 100 ? 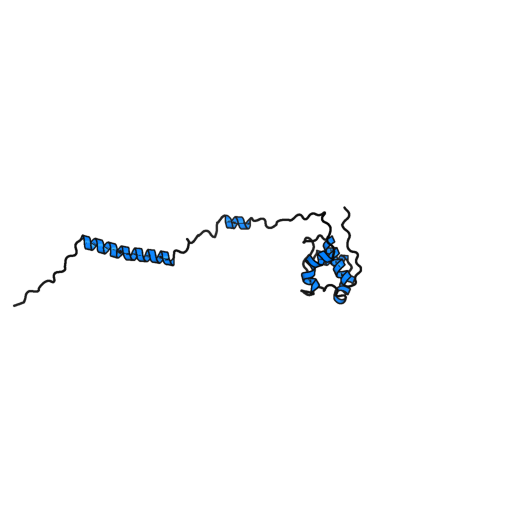-9.307 -6.778 -1.057 1.00 97.81 100 LYS A C 1
ATOM 726 O O . LYS A 1 100 ? -9.857 -7.133 -0.015 1.00 97.81 100 LYS A O 1
ATOM 731 N N . LEU A 1 101 ? -9.229 -5.497 -1.411 1.00 97.50 101 LEU A N 1
ATOM 732 C CA . LEU A 1 101 ? -9.904 -4.429 -0.675 1.00 97.50 101 LEU A CA 1
ATOM 733 C C . LEU A 1 101 ? -11.410 -4.725 -0.576 1.00 97.50 101 LEU A C 1
ATOM 735 O O . LEU A 1 101 ? -12.053 -5.005 -1.587 1.00 97.50 101 LEU A O 1
ATOM 739 N N . GLY A 1 102 ? -11.957 -4.657 0.639 1.00 96.00 102 GLY A N 1
ATOM 740 C CA . GLY A 1 102 ? -13.381 -4.887 0.904 1.00 96.00 102 GLY A CA 1
ATOM 741 C C . GLY A 1 102 ? -13.815 -6.356 0.966 1.00 96.00 102 GLY A C 1
ATOM 742 O O . GLY A 1 102 ? -14.981 -6.630 1.234 1.00 96.00 102 GLY A O 1
ATOM 743 N N . ASP A 1 103 ? -12.908 -7.315 0.760 1.00 97.44 103 ASP A N 1
ATOM 744 C CA . ASP A 1 103 ? -13.228 -8.740 0.892 1.00 97.44 103 ASP A CA 1
ATOM 745 C C . ASP A 1 103 ? -13.284 -9.162 2.369 1.00 97.44 103 ASP A C 1
ATOM 747 O O . ASP A 1 103 ? -12.289 -9.581 2.966 1.00 97.44 103 ASP A O 1
ATOM 751 N N . ALA A 1 104 ? -14.468 -9.068 2.971 1.00 96.00 104 ALA A N 1
ATOM 752 C CA . ALA A 1 104 ? -14.677 -9.421 4.373 1.00 96.00 104 ALA A CA 1
ATOM 753 C C . ALA A 1 104 ? -14.274 -10.872 4.707 1.00 96.00 104 ALA A C 1
ATOM 755 O O . ALA A 1 104 ? -13.807 -11.132 5.816 1.00 96.00 104 ALA A O 1
ATOM 756 N N . ALA A 1 105 ? -14.393 -11.815 3.764 1.00 96.00 105 ALA A N 1
ATOM 757 C CA . ALA A 1 105 ? -14.029 -13.211 4.001 1.00 96.00 105 ALA A CA 1
ATOM 758 C C . ALA A 1 105 ? -12.505 -13.385 4.075 1.00 96.00 105 ALA A C 1
ATOM 760 O O . ALA A 1 105 ? -11.995 -14.035 4.990 1.00 96.00 105 ALA A O 1
ATOM 761 N N . ALA A 1 106 ? -11.765 -12.753 3.160 1.00 96.38 106 ALA A N 1
ATOM 762 C CA . ALA A 1 106 ? -10.303 -12.778 3.177 1.00 96.38 106 ALA A CA 1
ATOM 763 C C . ALA A 1 106 ? -9.707 -11.981 4.352 1.00 96.38 106 ALA A C 1
ATOM 765 O O . ALA A 1 106 ? -8.630 -12.323 4.855 1.00 96.38 106 ALA A O 1
ATOM 766 N N . TRP A 1 107 ? -10.384 -10.914 4.783 1.00 97.81 107 TRP A N 1
ATOM 767 C CA . TRP A 1 107 ? -9.918 -10.029 5.850 1.00 97.81 107 TRP A CA 1
ATOM 768 C C . TRP A 1 107 ? -10.333 -10.466 7.253 1.00 97.81 107 TRP A C 1
ATOM 770 O O . TRP A 1 107 ? -9.579 -10.198 8.182 1.00 97.81 107 TRP A O 1
ATOM 780 N N . GLY A 1 108 ? -11.447 -11.176 7.440 1.00 97.19 108 GLY A N 1
ATOM 781 C CA . GLY A 1 108 ? -11.942 -11.582 8.764 1.00 97.19 108 GLY A CA 1
ATOM 782 C C . GLY A 1 108 ? -10.881 -12.248 9.659 1.00 97.19 108 GLY A C 1
ATOM 783 O O . GLY A 1 108 ? -10.586 -11.727 10.739 1.00 97.19 108 GLY A O 1
ATOM 784 N N . PRO A 1 109 ? -10.206 -13.325 9.205 1.00 96.88 109 PRO A N 1
ATOM 785 C CA . PRO A 1 109 ? -9.137 -13.972 9.973 1.00 96.88 109 PRO A CA 1
ATOM 786 C C . PRO A 1 109 ? -7.919 -13.072 10.219 1.00 96.88 109 PRO A C 1
ATOM 788 O O . PRO A 1 109 ? -7.159 -13.289 11.156 1.00 96.88 109 PRO A O 1
ATOM 791 N N . ARG A 1 110 ? -7.705 -12.067 9.365 1.00 96.88 110 ARG A N 1
ATOM 792 C CA . ARG A 1 110 ? -6.579 -11.128 9.455 1.00 96.88 110 ARG A CA 1
ATOM 793 C C . ARG A 1 110 ? -6.865 -10.047 10.481 1.00 96.88 110 ARG A C 1
ATOM 795 O O . ARG A 1 110 ? -6.036 -9.802 11.348 1.00 96.88 110 ARG A O 1
ATOM 802 N N . ILE A 1 111 ? -8.058 -9.467 10.429 1.00 97.44 111 ILE A N 1
ATOM 803 C CA . ILE A 1 111 ? -8.564 -8.504 11.409 1.00 97.44 111 ILE A CA 1
ATOM 804 C C . ILE A 1 111 ? -8.525 -9.117 12.815 1.00 97.44 111 ILE A C 1
ATOM 806 O O . ILE A 1 111 ? -8.110 -8.444 13.753 1.00 97.44 111 ILE A O 1
ATOM 810 N N . ALA A 1 112 ? -8.847 -10.410 12.950 1.00 96.75 112 ALA A N 1
ATOM 811 C CA . ALA A 1 112 ? -8.781 -11.133 14.222 1.00 96.75 112 ALA A CA 1
ATOM 812 C C . ALA A 1 112 ? -7.372 -11.195 14.849 1.00 96.75 112 ALA A C 1
ATOM 814 O O . ALA A 1 112 ? -7.258 -11.374 16.057 1.00 96.75 112 ALA A O 1
ATOM 815 N N . THR A 1 113 ? -6.299 -11.016 14.065 1.00 96.50 113 THR A N 1
ATOM 816 C CA . THR A 1 113 ? -4.924 -10.932 14.603 1.00 96.50 113 THR A CA 1
ATOM 817 C C . THR A 1 113 ? -4.619 -9.599 15.291 1.00 96.50 113 THR A C 1
ATOM 819 O O . THR A 1 113 ? -3.616 -9.490 15.992 1.00 96.50 113 THR A O 1
ATOM 822 N N . GLY A 1 114 ? -5.488 -8.600 15.121 1.00 96.62 114 GLY A N 1
ATOM 823 C CA . GLY A 1 114 ? -5.325 -7.261 15.671 1.00 96.62 114 GLY A CA 1
ATOM 824 C C . GLY A 1 114 ? -4.565 -6.307 14.749 1.00 96.62 114 GLY A C 1
ATOM 825 O O . GLY A 1 114 ? -3.855 -6.709 13.826 1.00 96.62 114 GLY A O 1
ATOM 826 N N . PHE A 1 115 ? -4.730 -5.011 15.010 1.00 97.00 115 PHE A N 1
ATOM 827 C CA . PHE A 1 115 ? -4.192 -3.941 14.169 1.00 97.00 115 PHE A CA 1
ATOM 828 C C . PHE A 1 115 ? -2.659 -3.958 14.094 1.00 97.00 115 PHE A C 1
ATOM 830 O O . PHE A 1 115 ? -2.100 -3.988 12.999 1.00 97.00 115 PHE A O 1
ATOM 837 N N . GLU A 1 116 ? -1.979 -4.046 15.238 1.00 96.25 116 GLU A N 1
ATOM 838 C CA . GLU A 1 116 ? -0.511 -4.045 15.309 1.00 96.25 116 GLU A CA 1
ATOM 839 C C . GLU A 1 116 ? 0.125 -5.188 14.509 1.00 96.25 116 GLU A C 1
ATOM 841 O O . GLU A 1 116 ? 1.129 -5.000 13.825 1.00 96.25 116 GLU A O 1
ATOM 846 N N . ALA A 1 117 ? -0.486 -6.376 14.520 1.00 97.19 117 ALA A N 1
ATOM 847 C CA . ALA A 1 117 ? 0.004 -7.518 13.754 1.00 97.19 117 ALA A CA 1
ATOM 848 C C . ALA A 1 117 ? -0.115 -7.296 12.234 1.00 97.19 117 ALA A C 1
ATOM 850 O O . ALA A 1 117 ? 0.756 -7.724 11.462 1.00 97.19 117 ALA A O 1
ATOM 851 N N . LEU A 1 118 ? -1.173 -6.608 11.791 1.00 97.00 118 LEU A N 1
ATOM 852 C CA . LEU A 1 118 ? -1.361 -6.230 10.390 1.00 97.00 118 LEU A CA 1
ATOM 853 C C . LEU A 1 118 ? -0.359 -5.162 9.962 1.00 97.00 118 LEU A C 1
ATOM 855 O O . LEU A 1 118 ? 0.281 -5.322 8.923 1.00 97.00 118 LEU A O 1
ATOM 859 N N . VAL A 1 119 ? -0.177 -4.125 10.781 1.00 97.19 119 VAL A N 1
ATOM 860 C CA . VAL A 1 119 ? 0.813 -3.069 10.538 1.00 97.19 119 VAL A CA 1
ATOM 861 C C . VAL A 1 119 ? 2.216 -3.662 10.484 1.00 97.19 119 VAL A C 1
ATOM 863 O O . VAL A 1 119 ? 2.945 -3.426 9.525 1.00 97.19 119 VAL A O 1
ATOM 866 N N . HIS A 1 120 ? 2.574 -4.524 11.436 1.00 97.06 120 HIS A N 1
ATOM 867 C CA . HIS A 1 120 ? 3.861 -5.212 11.434 1.00 97.06 120 HIS A CA 1
ATOM 868 C C . HIS A 1 120 ? 4.077 -6.027 10.153 1.00 97.06 120 HIS A C 1
ATOM 870 O O . HIS A 1 120 ? 5.136 -5.940 9.531 1.00 97.06 120 HIS A O 1
ATOM 876 N N . SER A 1 121 ? 3.057 -6.779 9.723 1.00 96.88 121 SER A N 1
ATOM 877 C CA . SER A 1 121 ? 3.111 -7.543 8.472 1.00 96.88 121 SER A CA 1
ATOM 878 C C . SER A 1 121 ? 3.297 -6.631 7.252 1.00 96.88 121 SER A C 1
ATOM 880 O O . SER A 1 121 ? 4.042 -6.989 6.346 1.00 96.88 121 SER A O 1
ATOM 882 N N . ALA A 1 122 ? 2.656 -5.457 7.222 1.00 96.31 122 ALA A N 1
ATOM 883 C CA . ALA A 1 122 ? 2.815 -4.465 6.156 1.00 96.31 122 ALA A CA 1
ATOM 884 C C . ALA A 1 122 ? 4.228 -3.864 6.127 1.00 96.31 122 ALA A C 1
ATOM 886 O O . ALA A 1 122 ? 4.877 -3.837 5.081 1.00 96.31 122 ALA A O 1
ATOM 887 N N . LEU A 1 123 ? 4.739 -3.441 7.284 1.00 96.75 123 LEU A N 1
ATOM 888 C CA . LEU A 1 123 ? 6.048 -2.802 7.396 1.00 96.75 123 LEU A CA 1
ATOM 889 C C . LEU A 1 123 ? 7.192 -3.763 7.074 1.00 96.75 123 LEU A C 1
ATOM 891 O O . LEU A 1 123 ? 8.127 -3.382 6.371 1.00 96.75 123 LEU A O 1
ATOM 895 N N . LYS A 1 124 ? 7.120 -5.007 7.563 1.00 96.19 124 LYS A N 1
ATOM 896 C CA . LYS A 1 124 ? 8.171 -6.021 7.372 1.00 96.19 124 LYS A CA 1
ATOM 897 C C . LYS A 1 124 ? 7.991 -6.880 6.124 1.00 96.19 124 LYS A C 1
ATOM 899 O O . LYS A 1 124 ? 8.928 -7.572 5.740 1.00 96.19 124 LYS A O 1
ATOM 904 N N . GLY A 1 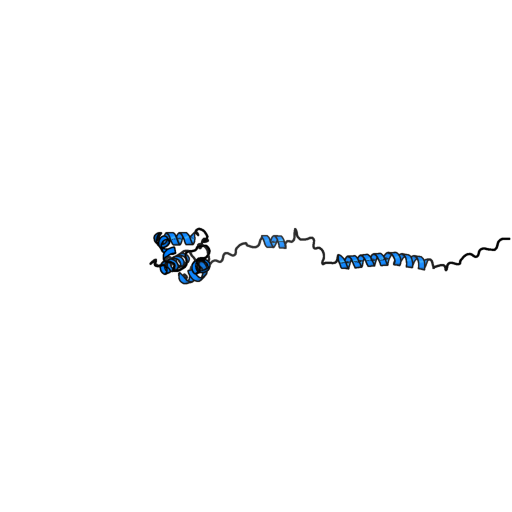125 ? 6.834 -6.806 5.476 1.00 94.88 125 GLY A N 1
ATOM 905 C CA . GLY A 1 125 ? 6.477 -7.697 4.380 1.00 94.88 125 GLY A CA 1
ATOM 906 C C . GLY A 1 125 ? 6.039 -9.075 4.882 1.00 94.88 125 GLY A C 1
ATOM 907 O O . GLY A 1 125 ? 6.339 -9.495 6.002 1.00 94.88 125 GLY A O 1
ATOM 908 N N . LYS A 1 126 ? 5.287 -9.793 4.044 1.00 94.69 126 LYS A N 1
ATOM 909 C CA . LYS A 1 126 ? 4.782 -11.136 4.354 1.00 94.69 126 LYS A CA 1
ATOM 910 C C . LYS A 1 126 ? 4.451 -11.902 3.079 1.00 94.69 126 LYS A C 1
ATOM 912 O O . LYS A 1 126 ? 3.614 -11.471 2.288 1.00 94.69 126 LYS A O 1
ATOM 917 N N . GLY A 1 127 ? 5.057 -13.076 2.905 1.00 93.31 127 GLY A N 1
ATOM 918 C CA . GLY A 1 127 ? 4.862 -13.889 1.702 1.00 93.31 127 GLY A CA 1
ATOM 919 C C . GLY A 1 127 ? 5.302 -13.131 0.447 1.00 93.31 127 GLY A C 1
ATOM 920 O O . GLY A 1 127 ? 6.439 -12.680 0.373 1.00 93.31 127 GLY A O 1
ATOM 921 N N . ALA A 1 128 ? 4.392 -12.965 -0.517 1.00 93.94 128 ALA A N 1
ATOM 922 C CA . ALA A 1 128 ? 4.648 -12.216 -1.751 1.00 93.94 128 ALA A CA 1
ATOM 923 C C . ALA A 1 128 ? 4.599 -10.682 -1.574 1.00 93.94 128 ALA A C 1
ATOM 925 O O . ALA A 1 128 ? 4.936 -9.945 -2.499 1.00 93.94 128 ALA A O 1
ATOM 926 N N . MET A 1 129 ? 4.165 -10.183 -0.411 1.00 95.69 129 MET A N 1
ATOM 927 C CA . MET A 1 129 ? 4.119 -8.750 -0.127 1.00 95.69 129 MET A CA 1
ATOM 928 C C . MET A 1 129 ? 5.490 -8.263 0.348 1.00 95.69 129 MET A C 1
ATOM 930 O O . MET A 1 129 ? 5.955 -8.668 1.415 1.00 95.69 129 MET A O 1
ATOM 934 N N . ALA A 1 130 ? 6.114 -7.373 -0.426 1.00 94.00 130 ALA A N 1
ATOM 935 C CA . ALA A 1 130 ? 7.374 -6.728 -0.060 1.00 94.00 130 ALA A CA 1
ATOM 936 C C . ALA A 1 130 ? 7.224 -5.841 1.198 1.00 94.00 130 ALA A C 1
ATOM 938 O O . ALA A 1 130 ? 6.114 -5.371 1.476 1.00 94.00 130 ALA A O 1
ATOM 939 N N . PRO A 1 131 ? 8.315 -5.571 1.940 1.00 95.56 131 PRO A N 1
ATOM 940 C CA . PRO A 1 131 ? 8.304 -4.602 3.035 1.00 95.56 131 PRO A CA 1
ATOM 941 C C . PRO A 1 131 ? 7.866 -3.219 2.542 1.00 95.56 131 PRO A C 1
ATOM 943 O O . PRO A 1 131 ? 8.400 -2.723 1.552 1.00 95.56 131 PRO A O 1
ATOM 946 N N . GLN A 1 132 ? 6.896 -2.603 3.220 1.00 94.31 132 GLN A N 1
ATOM 947 C CA . GLN A 1 132 ? 6.438 -1.243 2.898 1.00 94.31 132 GLN A CA 1
ATOM 948 C C . GLN A 1 132 ? 7.122 -0.165 3.753 1.00 94.31 132 GLN A C 1
ATOM 950 O O . GLN A 1 132 ? 7.051 1.016 3.416 1.00 94.31 132 GLN A O 1
ATOM 955 N N . GLY A 1 133 ? 7.808 -0.559 4.832 1.00 87.56 133 GLY A N 1
ATOM 956 C CA . GLY A 1 133 ? 8.592 0.358 5.662 1.00 87.56 133 GLY A CA 1
ATOM 957 C C . GLY A 1 133 ? 9.820 0.901 4.925 1.00 87.56 133 GLY A C 1
ATOM 958 O O . GLY A 1 133 ? 10.444 0.196 4.131 1.00 87.56 133 GLY A O 1
ATOM 959 N N . GLY A 1 134 ? 10.171 2.162 5.188 1.00 81.31 134 GLY A N 1
ATOM 960 C CA . GLY A 1 134 ? 11.297 2.844 4.530 1.00 81.31 134 GLY A CA 1
ATOM 961 C C . GLY A 1 134 ? 11.066 3.192 3.051 1.00 81.31 134 GLY A C 1
ATOM 962 O O . GLY A 1 134 ? 12.017 3.546 2.356 1.00 81.31 134 GLY A O 1
ATOM 963 N N . GLY A 1 135 ? 9.825 3.070 2.566 1.00 82.69 135 GLY A N 1
ATOM 964 C CA . GLY A 1 135 ? 9.425 3.388 1.197 1.00 82.69 135 GLY A CA 1
ATOM 965 C C . GLY A 1 135 ? 8.984 4.844 1.004 1.00 82.69 135 GLY A C 1
ATOM 966 O O . GLY A 1 135 ? 9.568 5.787 1.539 1.00 82.69 135 GLY A O 1
ATOM 967 N N . ASN A 1 136 ? 7.935 5.043 0.197 1.00 84.00 136 ASN A N 1
ATOM 968 C CA . ASN A 1 136 ? 7.429 6.387 -0.103 1.00 84.00 136 ASN A CA 1
ATOM 969 C C . ASN A 1 136 ? 6.684 7.061 1.050 1.00 84.00 136 ASN A C 1
ATOM 971 O O . ASN A 1 136 ? 6.610 8.288 1.090 1.00 84.00 136 ASN A O 1
ATOM 975 N N . PHE A 1 137 ? 6.179 6.255 1.972 1.00 90.31 137 PHE A N 1
ATOM 976 C CA . PHE A 1 137 ? 5.389 6.669 3.115 1.00 90.31 137 PHE A CA 1
ATOM 977 C C . PHE A 1 137 ? 6.119 6.282 4.398 1.00 90.31 137 PHE A C 1
ATOM 979 O O . PHE A 1 137 ? 6.814 5.264 4.435 1.00 90.31 137 PHE A O 1
ATOM 986 N N . ASN A 1 138 ? 5.978 7.100 5.441 1.00 90.94 138 ASN A N 1
ATOM 987 C CA . ASN A 1 138 ? 6.484 6.733 6.761 1.00 90.94 138 ASN A CA 1
ATOM 988 C C . ASN A 1 138 ? 5.612 5.635 7.399 1.00 90.94 138 ASN A C 1
ATOM 990 O O . ASN A 1 138 ? 4.507 5.345 6.936 1.00 90.94 138 ASN A O 1
ATOM 994 N N . ASP A 1 139 ? 6.097 5.031 8.482 1.00 93.44 139 ASP A N 1
ATOM 995 C CA . ASP A 1 139 ? 5.425 3.891 9.110 1.00 93.44 139 ASP A CA 1
ATOM 996 C C . ASP A 1 139 ? 4.001 4.227 9.594 1.00 93.44 139 ASP A C 1
ATOM 998 O O . ASP A 1 139 ? 3.099 3.395 9.487 1.00 93.44 139 ASP A O 1
ATOM 1002 N N . THR A 1 140 ? 3.764 5.462 10.054 1.00 93.50 140 THR A N 1
ATOM 1003 C CA . THR A 1 140 ? 2.430 5.943 10.445 1.00 93.50 140 THR A CA 1
ATOM 1004 C C . THR A 1 140 ? 1.493 6.002 9.242 1.00 93.50 140 THR A C 1
ATOM 1006 O O . THR A 1 140 ? 0.371 5.515 9.317 1.00 93.50 140 THR A O 1
ATOM 1009 N N . GLU A 1 141 ? 1.938 6.548 8.111 1.00 94.50 141 GLU A N 1
ATOM 1010 C CA . GLU A 1 141 ? 1.163 6.592 6.867 1.00 94.50 141 GLU A CA 1
ATOM 1011 C C . GLU A 1 141 ? 0.846 5.179 6.353 1.00 94.50 141 GLU A C 1
ATOM 1013 O O . GLU A 1 141 ? -0.293 4.897 5.976 1.00 94.50 141 GLU A O 1
ATOM 1018 N N . VAL A 1 142 ? 1.806 4.250 6.412 1.00 95.88 142 VAL A N 1
ATOM 1019 C CA . VAL A 1 142 ? 1.554 2.838 6.078 1.00 95.88 142 VAL A CA 1
ATOM 1020 C C . VAL A 1 142 ? 0.487 2.245 7.002 1.00 95.88 142 VAL A C 1
ATOM 1022 O O . VAL A 1 142 ? -0.442 1.590 6.525 1.00 95.88 142 VAL A O 1
ATOM 1025 N N . ALA A 1 143 ? 0.555 2.518 8.307 1.00 96.44 143 ALA A N 1
ATOM 1026 C CA . ALA A 1 143 ? -0.448 2.064 9.266 1.00 96.44 143 ALA A CA 1
ATOM 1027 C C . ALA A 1 143 ? -1.847 2.646 8.983 1.00 96.44 143 ALA A C 1
ATOM 1029 O O . ALA A 1 143 ? -2.845 1.932 9.104 1.00 96.44 143 ALA A O 1
ATOM 1030 N N . ARG A 1 144 ? -1.942 3.896 8.509 1.00 96.69 144 ARG A N 1
ATOM 1031 C CA . ARG A 1 144 ? -3.205 4.475 8.011 1.00 96.69 144 ARG A CA 1
ATOM 1032 C C . ARG A 1 144 ? -3.742 3.720 6.800 1.00 96.69 144 ARG A C 1
ATOM 1034 O O . ARG A 1 144 ? -4.937 3.439 6.737 1.00 96.69 144 ARG A O 1
ATOM 1041 N N . GLY A 1 145 ? -2.870 3.345 5.863 1.00 96.75 145 GLY A N 1
ATOM 1042 C CA . GLY A 1 145 ? -3.235 2.500 4.722 1.00 96.75 145 GLY A CA 1
ATOM 1043 C C . GLY A 1 145 ? -3.808 1.150 5.162 1.00 96.75 145 GLY A C 1
ATOM 1044 O O . GLY A 1 145 ? -4.857 0.728 4.675 1.00 96.75 145 GLY A O 1
ATOM 1045 N N . VAL A 1 146 ? -3.180 0.510 6.153 1.00 97.25 146 VAL A N 1
ATOM 1046 C CA . VAL A 1 146 ? -3.674 -0.742 6.750 1.00 97.25 146 VAL A CA 1
ATOM 1047 C C . VAL A 1 146 ? -5.045 -0.548 7.401 1.00 97.25 146 VAL A C 1
ATOM 1049 O O . VAL A 1 146 ? -5.943 -1.359 7.165 1.00 97.25 146 VAL A O 1
ATOM 1052 N N . ALA A 1 147 ? -5.231 0.525 8.178 1.00 97.62 147 ALA A N 1
ATOM 1053 C CA . ALA A 1 147 ? -6.513 0.845 8.805 1.00 97.62 147 ALA A CA 1
ATOM 1054 C C . ALA A 1 147 ? -7.611 1.039 7.751 1.00 97.62 147 ALA A C 1
ATOM 1056 O O . ALA A 1 147 ? -8.665 0.417 7.850 1.00 97.62 147 ALA A O 1
ATOM 1057 N N . TYR A 1 148 ? -7.340 1.817 6.699 1.00 97.94 148 TYR A N 1
ATOM 1058 C CA . TYR A 1 148 ? -8.265 2.027 5.584 1.00 97.94 148 TYR A CA 1
ATOM 1059 C C . TYR A 1 148 ? -8.707 0.703 4.945 1.00 97.94 148 TYR A C 1
ATOM 1061 O O . TYR A 1 148 ? -9.902 0.453 4.781 1.00 97.94 148 TYR A O 1
ATOM 1069 N N . MET A 1 149 ? -7.755 -0.180 4.635 1.00 97.81 149 MET A N 1
ATOM 1070 C CA . MET A 1 149 ? -8.045 -1.455 3.977 1.00 97.81 149 MET A CA 1
ATOM 1071 C C . MET A 1 149 ? -8.840 -2.416 4.861 1.00 97.81 149 MET A C 1
ATOM 1073 O O . MET A 1 149 ? -9.793 -3.042 4.395 1.00 97.81 149 MET A O 1
ATOM 1077 N N . ALA A 1 150 ? -8.461 -2.526 6.134 1.00 97.56 150 ALA A N 1
ATOM 1078 C CA . ALA A 1 150 ? -9.157 -3.373 7.090 1.00 97.56 150 ALA A CA 1
ATOM 1079 C C . ALA A 1 150 ? -10.569 -2.843 7.386 1.00 97.56 150 ALA A C 1
ATOM 1081 O O . ALA A 1 150 ? -11.518 -3.624 7.450 1.00 97.56 150 ALA A O 1
ATOM 1082 N N . ASN A 1 151 ? -10.730 -1.522 7.518 1.00 97.56 151 ASN A N 1
ATOM 1083 C CA . ASN A 1 151 ? -12.025 -0.889 7.770 1.00 97.56 151 ASN A CA 1
ATOM 1084 C C . ASN A 1 151 ? -12.969 -1.038 6.573 1.00 97.56 151 ASN A C 1
ATOM 1086 O O . ASN A 1 151 ? -14.152 -1.310 6.762 1.00 97.56 151 ASN A O 1
ATOM 1090 N N . ALA A 1 152 ? -12.446 -0.975 5.344 1.00 97.12 152 ALA A N 1
ATOM 1091 C CA . ALA A 1 152 ? -13.219 -1.281 4.140 1.00 97.12 152 ALA A CA 1
ATOM 1092 C C . ALA A 1 152 ? -13.773 -2.719 4.133 1.00 97.12 152 ALA A C 1
ATOM 1094 O O . ALA A 1 152 ? -14.771 -2.985 3.470 1.00 97.12 152 ALA A O 1
ATOM 1095 N N . ALA A 1 153 ? -13.151 -3.640 4.877 1.00 96.12 153 ALA A N 1
ATOM 1096 C CA . ALA A 1 153 ? -13.575 -5.031 5.016 1.00 96.12 153 ALA A CA 1
ATOM 1097 C C . ALA A 1 153 ? -14.300 -5.334 6.347 1.00 96.12 153 ALA A C 1
ATOM 1099 O O . ALA A 1 153 ? -14.507 -6.501 6.681 1.00 96.12 153 ALA A O 1
ATOM 1100 N N . GLY A 1 154 ? -14.699 -4.301 7.101 1.00 93.50 154 GLY A N 1
ATOM 1101 C CA . GLY A 1 154 ? -15.525 -4.432 8.307 1.00 93.50 154 GLY A CA 1
ATOM 1102 C C . GLY A 1 154 ? -14.795 -4.262 9.643 1.00 93.50 154 GLY A C 1
ATOM 1103 O O . GLY A 1 154 ? -15.422 -4.426 10.691 1.00 93.50 154 GLY A O 1
ATOM 1104 N N . ALA A 1 155 ? -13.503 -3.920 9.646 1.00 95.38 155 ALA A N 1
ATOM 1105 C CA . ALA A 1 155 ? -12.828 -3.502 10.875 1.00 95.38 155 ALA A CA 1
ATOM 1106 C C . ALA A 1 155 ? -13.292 -2.107 11.343 1.00 95.38 155 ALA A C 1
ATOM 1108 O O . ALA A 1 155 ? -13.961 -1.364 10.624 1.00 95.38 155 ALA A O 1
ATOM 1109 N N . LYS A 1 156 ? -12.922 -1.757 12.578 1.00 94.62 156 LYS A N 1
ATOM 1110 C CA . LYS A 1 156 ? -13.149 -0.435 13.184 1.00 94.62 156 LYS A CA 1
ATOM 1111 C C . LYS A 1 156 ? -11.867 0.092 13.828 1.00 94.62 156 LYS A C 1
ATOM 1113 O O . LYS A 1 156 ? -11.875 0.539 14.971 1.00 94.62 156 LYS A O 1
ATOM 1118 N N . PHE A 1 157 ? -10.747 -0.051 13.131 1.00 94.25 157 PHE A N 1
ATOM 1119 C CA . PHE A 1 157 ? -9.467 0.451 13.611 1.00 94.25 157 PHE A CA 1
ATOM 1120 C C . PHE A 1 157 ? -9.429 1.972 13.501 1.00 94.25 157 PHE A C 1
ATOM 1122 O O . PHE A 1 157 ? -9.843 2.539 12.487 1.00 94.25 157 PHE A O 1
ATOM 1129 N N . ALA A 1 158 ? -8.937 2.620 14.554 1.00 91.75 158 ALA A N 1
ATOM 1130 C CA . ALA A 1 158 ? -8.674 4.048 14.527 1.00 91.75 158 ALA A CA 1
ATOM 1131 C C . ALA A 1 158 ? -7.527 4.335 13.552 1.00 91.75 158 ALA A C 1
ATOM 1133 O O . ALA A 1 158 ? -6.536 3.603 13.514 1.00 91.75 158 ALA A O 1
ATOM 1134 N N . GLU A 1 159 ? -7.667 5.393 12.758 1.00 88.25 159 GLU A N 1
ATOM 1135 C CA . GLU A 1 159 ? -6.582 5.855 11.901 1.00 88.25 159 GLU A CA 1
ATOM 1136 C C . GLU A 1 159 ? -5.486 6.489 12.781 1.00 88.25 159 GLU A C 1
ATOM 1138 O O . GLU A 1 159 ? -5.801 7.379 13.572 1.00 88.25 159 GLU A O 1
ATOM 1143 N N . PRO A 1 160 ? -4.217 6.045 12.689 1.00 86.31 160 PRO A N 1
ATOM 1144 C CA . PRO A 1 160 ? -3.153 6.563 13.544 1.00 86.31 160 PRO A CA 1
ATOM 1145 C C . PRO A 1 160 ? -2.933 8.071 13.387 1.00 86.31 160 PRO A C 1
ATOM 1147 O O . PRO A 1 160 ? -2.735 8.594 12.280 1.00 86.31 160 PRO A O 1
ATOM 1150 N N . GLU A 1 161 ? -2.923 8.769 14.517 1.00 78.94 161 GLU A N 1
ATOM 1151 C CA . GLU A 1 161 ? -2.614 10.193 14.584 1.00 78.94 161 GLU A CA 1
ATOM 1152 C C . GLU A 1 161 ? -1.129 10.465 14.278 1.00 78.94 161 GLU A C 1
ATOM 1154 O O . GLU A 1 161 ? -0.292 9.563 14.384 1.00 78.94 161 GLU A O 1
ATOM 1159 N N . PRO A 1 162 ? -0.782 11.694 13.845 1.00 70.44 162 PRO A N 1
ATOM 1160 C CA . PRO A 1 162 ? 0.613 12.105 13.733 1.00 70.44 162 PRO A CA 1
ATOM 1161 C C . PRO A 1 162 ? 1.357 11.840 15.053 1.00 70.44 162 PRO A C 1
ATOM 1163 O O . PRO A 1 162 ? 0.788 12.119 16.111 1.00 70.44 162 PRO A O 1
ATOM 1166 N N . PRO A 1 163 ? 2.615 11.360 15.035 1.00 64.94 163 PRO A N 1
ATOM 1167 C CA . PRO A 1 163 ? 3.410 11.301 16.256 1.00 64.94 163 PRO A CA 1
ATOM 1168 C C . PRO A 1 163 ? 3.486 12.702 16.881 1.00 64.94 163 PRO A C 1
ATOM 1170 O O . PRO A 1 163 ? 3.705 13.690 16.174 1.00 64.94 163 PRO A O 1
ATOM 1173 N N . ALA A 1 164 ? 3.257 12.787 18.195 1.00 61.56 164 ALA A N 1
ATOM 1174 C CA . ALA A 1 164 ? 3.365 14.041 18.931 1.00 61.56 164 ALA A CA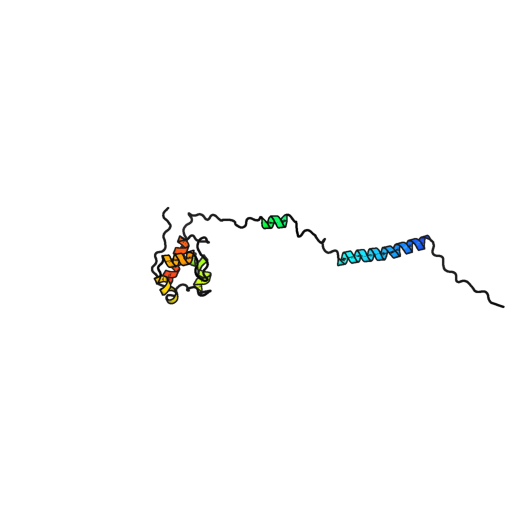 1
ATOM 1175 C C . ALA A 1 164 ? 4.781 14.620 18.757 1.00 61.56 164 ALA A C 1
ATOM 1177 O O . ALA A 1 164 ? 5.762 13.876 18.811 1.00 61.56 164 ALA A O 1
ATOM 1178 N N . LYS A 1 165 ? 4.854 15.928 18.484 1.00 50.66 165 LYS A N 1
ATOM 1179 C CA . LYS A 1 165 ? 6.109 16.669 18.297 1.00 50.66 165 LYS A CA 1
ATOM 1180 C C . LYS A 1 165 ? 6.909 16.779 19.586 1.00 50.66 165 LYS A C 1
ATOM 1182 O O . LYS A 1 165 ? 6.270 16.941 20.649 1.00 50.66 165 LYS A O 1
#